Protein AF-X1D6R2-F1 (afdb_monomer)

InterPro domains:
  IPR008136 CinA, C-terminal [PF02464] (2-67)
  IPR036653 CinA-like, C-terminal [G3DSA:3.90.950.20] (1-72)
  IPR036653 CinA-like, C-terminal [SSF142433] (2-69)

Radius of gyration: 13.78 Å; Cα contacts (8 Å, |Δi|>4): 109; chains: 1; bounding box: 35×22×33 Å

Mean predicted aligned error: 3.45 Å

Secondary structure (DSSP, 8-state):
--S--S-EEEEEE--SSSS--SSS-TTEEEEEEEETTEEEEEEEE--S-HHHHHHHHHHHHHHHHHHHHHHTT-

Sequence (74 aa):
KRLGAVWGISVTGIAGPSGGSDAKPVGLVYCGLSGPGGTRLTRHVFPGARRSVRRRSALTALNDLRLALTHANG

Foldseek 3Di:
DPPPDQKDKDKDAALDPDDADPVHHHQWMWMWIAHPVGIDIDITRDDDHSVRSVVCRVVVNVVVVVVVVVVVVD

Solvent-accessible surface area (backbone atoms only — not comparable to full-atom values): 4341 Å² total; per-residue (Å²): 134,93,78,84,64,72,64,48,77,47,77,53,66,31,40,39,94,62,87,47,44,95,93,48,40,55,18,30,33,40,34,39,43,37,40,93,94,44,74,50,78,46,80,48,73,40,75,71,55,37,70,50,20,51,50,52,53,52,52,48,48,53,45,54,50,50,52,51,58,64,60,71,76,108

Structure (mmCIF, N/CA/C/O backbone):
data_AF-X1D6R2-F1
#
_entry.id   AF-X1D6R2-F1
#
loop_
_atom_site.group_PDB
_atom_site.id
_atom_site.type_symbol
_atom_site.label_atom_id
_atom_site.label_alt_id
_atom_site.label_comp_id
_atom_site.label_asym_id
_atom_site.label_entity_id
_atom_site.label_seq_id
_atom_site.pdbx_PDB_ins_code
_atom_site.Cartn_x
_atom_site.Cartn_y
_atom_site.Cartn_z
_atom_site.occupancy
_atom_site.B_iso_or_equiv
_atom_site.auth_seq_id
_atom_site.auth_comp_id
_atom_site.auth_asym_id
_atom_site.auth_atom_id
_atom_site.pdbx_PDB_model_num
ATOM 1 N N . LYS A 1 1 ? 2.891 8.599 18.601 1.00 67.25 1 LYS A N 1
ATOM 2 C CA . LYS A 1 1 ? 1.733 8.858 17.704 1.00 67.25 1 LYS A CA 1
ATOM 3 C C . LYS A 1 1 ? 1.561 10.374 17.571 1.00 67.25 1 LYS A C 1
ATOM 5 O O . LYS A 1 1 ? 1.427 11.004 18.604 1.00 67.25 1 LYS A O 1
ATOM 10 N N . ARG A 1 2 ? 1.641 10.964 16.362 1.00 83.75 2 ARG A N 1
ATOM 11 C CA . ARG A 1 2 ? 1.599 12.438 16.157 1.00 83.75 2 ARG A CA 1
ATOM 12 C C . ARG A 1 2 ? 0.220 12.998 15.774 1.00 83.75 2 ARG A C 1
ATOM 14 O O . ARG A 1 2 ? -0.013 14.178 15.969 1.00 83.75 2 ARG A O 1
ATOM 21 N N . LEU A 1 3 ? -0.670 12.164 15.229 1.00 91.38 3 LEU A N 1
ATOM 22 C CA . LEU A 1 3 ? -1.937 12.596 14.614 1.00 91.38 3 LEU A CA 1
ATOM 23 C C . LEU A 1 3 ? -3.188 12.266 15.450 1.00 91.38 3 LEU A C 1
ATOM 25 O O . LEU A 1 3 ? -4.294 12.406 14.950 1.00 91.38 3 LEU A O 1
ATOM 29 N N . GLY A 1 4 ? -3.043 11.723 16.665 1.00 91.00 4 GLY A N 1
ATOM 30 C CA . GLY A 1 4 ? -4.185 11.257 17.474 1.00 91.00 4 GLY A CA 1
ATOM 31 C C . GLY A 1 4 ? -4.989 10.085 16.877 1.00 91.00 4 GLY A C 1
ATOM 32 O O . GLY A 1 4 ? -5.916 9.598 17.511 1.00 91.00 4 GLY A O 1
ATOM 33 N N . ALA A 1 5 ? -4.630 9.600 15.685 1.00 94.81 5 ALA A N 1
ATOM 34 C CA . ALA A 1 5 ? -5.343 8.527 15.005 1.00 94.81 5 ALA A CA 1
ATOM 35 C C . ALA A 1 5 ? -5.202 7.173 15.725 1.00 94.81 5 ALA A C 1
ATOM 37 O O . ALA A 1 5 ? -4.116 6.794 16.183 1.00 94.81 5 ALA A O 1
ATOM 38 N N . VAL A 1 6 ? -6.310 6.426 15.773 1.00 94.75 6 VAL A N 1
ATOM 39 C CA . VAL A 1 6 ? -6.364 5.054 16.307 1.00 94.75 6 VAL A CA 1
ATOM 40 C C . VAL A 1 6 ? -5.627 4.089 15.382 1.00 94.75 6 VAL A C 1
ATOM 42 O O . VAL A 1 6 ? -4.838 3.269 15.852 1.00 94.75 6 VAL A O 1
ATOM 45 N N . TRP A 1 7 ? -5.849 4.242 14.076 1.00 96.50 7 TRP A N 1
ATOM 46 C CA . TRP A 1 7 ? -5.254 3.427 13.026 1.00 96.50 7 TRP A CA 1
ATOM 47 C C . TRP A 1 7 ? -4.211 4.216 12.236 1.00 96.50 7 TRP A C 1
ATOM 49 O O . TRP A 1 7 ? -4.385 5.404 11.965 1.00 96.50 7 TRP A O 1
ATOM 59 N N . GLY A 1 8 ? -3.137 3.543 11.836 1.00 97.38 8 GLY A N 1
ATOM 60 C CA . GLY A 1 8 ? -2.118 4.084 10.943 1.00 97.38 8 GLY A CA 1
ATOM 61 C C . GLY A 1 8 ? -1.723 3.066 9.884 1.00 97.38 8 GLY A C 1
ATOM 62 O O . GLY A 1 8 ? -1.501 1.902 10.205 1.00 97.38 8 GLY A O 1
ATOM 63 N N . ILE A 1 9 ? -1.606 3.515 8.635 1.00 97.81 9 ILE A N 1
ATOM 64 C CA . ILE A 1 9 ? -1.094 2.716 7.518 1.00 97.81 9 ILE A CA 1
ATOM 65 C C . ILE A 1 9 ? 0.197 3.327 6.977 1.00 97.81 9 ILE A C 1
ATOM 67 O O . ILE A 1 9 ? 0.353 4.548 6.944 1.00 97.81 9 ILE A O 1
ATOM 71 N N . SER A 1 10 ? 1.122 2.483 6.533 1.00 98.12 10 SER A N 1
ATOM 72 C CA . SER A 1 10 ? 2.339 2.902 5.842 1.00 98.12 10 SER A CA 1
ATOM 73 C C . SER A 1 10 ? 2.632 1.983 4.666 1.00 98.12 10 SER A C 1
ATOM 75 O O . SER A 1 10 ? 2.299 0.799 4.677 1.00 98.12 10 SER A O 1
ATOM 77 N N . VAL A 1 11 ? 3.252 2.541 3.630 1.00 98.44 11 VAL A N 1
ATOM 78 C CA . VAL A 1 11 ? 3.682 1.801 2.445 1.00 98.44 11 VAL A CA 1
ATOM 79 C C . VAL A 1 11 ? 5.075 2.282 2.075 1.00 98.44 11 VAL A C 1
ATOM 81 O O . VAL A 1 11 ? 5.298 3.481 1.920 1.00 98.44 11 VAL A O 1
ATOM 84 N N . THR A 1 12 ? 6.007 1.351 1.905 1.00 98.19 12 THR A N 1
ATOM 85 C CA . THR A 1 12 ? 7.344 1.628 1.370 1.00 98.19 12 THR A CA 1
ATOM 86 C C . THR A 1 12 ? 7.753 0.527 0.408 1.00 98.19 12 THR A C 1
ATOM 88 O O . THR A 1 12 ? 7.399 -0.633 0.603 1.00 98.19 12 THR A O 1
ATOM 91 N N . GLY A 1 13 ? 8.462 0.863 -0.663 1.00 97.56 13 GLY A N 1
ATOM 92 C CA . GLY A 1 13 ? 8.846 -0.131 -1.654 1.00 97.56 13 GLY A CA 1
ATOM 93 C C . GLY A 1 13 ? 9.449 0.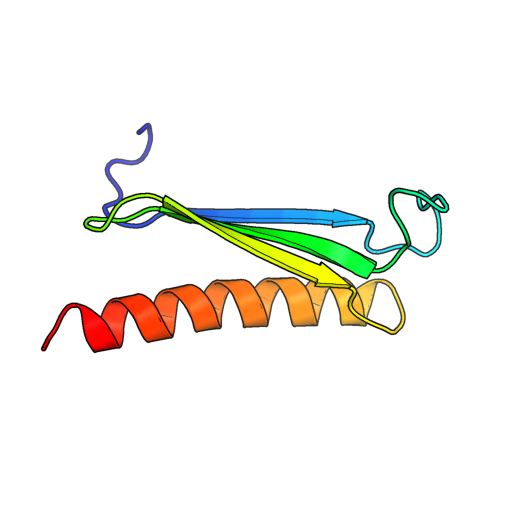445 -2.922 1.00 97.56 13 GLY A C 1
ATOM 94 O O . GLY A 1 13 ? 9.553 1.659 -3.099 1.00 97.56 13 GLY A O 1
ATOM 95 N N . ILE A 1 14 ? 9.821 -0.458 -3.824 1.00 98.62 14 ILE A N 1
ATOM 96 C CA . ILE A 1 14 ? 10.497 -0.158 -5.085 1.00 98.62 14 ILE A CA 1
ATOM 97 C C . ILE A 1 14 ? 9.495 -0.367 -6.214 1.00 98.62 14 ILE A C 1
ATOM 99 O O . ILE A 1 14 ? 9.296 -1.477 -6.696 1.00 98.62 14 ILE A O 1
ATOM 103 N N . ALA A 1 15 ? 8.847 0.707 -6.665 1.00 98.06 15 ALA A N 1
ATOM 104 C CA . ALA A 1 15 ? 7.866 0.600 -7.745 1.00 98.06 15 ALA A CA 1
ATOM 105 C C . ALA A 1 15 ? 8.494 0.356 -9.133 1.00 98.06 15 ALA A C 1
ATOM 107 O O . ALA A 1 15 ? 7.781 -0.011 -10.060 1.00 98.06 15 ALA A O 1
ATOM 108 N N . GLY A 1 16 ? 9.804 0.565 -9.299 1.00 97.12 16 GLY A N 1
ATOM 109 C CA . GLY A 1 16 ? 10.483 0.469 -10.593 1.00 97.12 16 GLY A CA 1
ATOM 110 C C . GLY A 1 16 ? 10.341 1.727 -11.464 1.00 97.12 16 GLY A C 1
ATOM 111 O O . GLY A 1 16 ? 9.796 2.738 -11.006 1.00 97.12 16 GLY A O 1
ATOM 112 N N . PRO A 1 17 ? 10.813 1.696 -12.724 1.00 96.06 17 PRO A N 1
ATOM 113 C CA . PRO A 1 17 ? 11.414 0.531 -13.382 1.00 96.06 17 PRO A CA 1
ATOM 114 C C . PRO A 1 17 ? 12.824 0.189 -12.872 1.00 96.06 17 PRO A C 1
ATOM 116 O O . PRO A 1 17 ? 13.259 -0.941 -13.035 1.00 96.06 17 PRO A O 1
ATOM 119 N N . SER A 1 18 ? 13.511 1.126 -12.216 1.00 96.06 18 SER A N 1
ATOM 120 C CA . SER A 1 18 ? 14.847 0.944 -11.636 1.00 96.06 18 SER A CA 1
ATOM 121 C C . SER A 1 18 ? 14.820 0.943 -10.098 1.00 96.06 18 SER A C 1
ATOM 123 O O . SER A 1 18 ? 13.762 1.089 -9.477 1.00 96.06 18 SER A O 1
ATOM 125 N N . GLY A 1 19 ? 15.995 0.774 -9.482 1.00 94.56 19 GLY A N 1
ATOM 126 C CA . GLY A 1 19 ? 16.184 0.810 -8.026 1.00 94.56 19 GLY A CA 1
ATOM 127 C C . GLY A 1 19 ? 16.019 -0.538 -7.324 1.00 94.56 19 GLY A C 1
ATOM 128 O O . GLY A 1 19 ? 16.053 -0.579 -6.098 1.00 94.56 19 GLY A O 1
ATOM 129 N N . GLY A 1 20 ? 15.828 -1.619 -8.086 1.00 95.25 20 GLY A N 1
ATOM 130 C CA . GLY A 1 20 ? 15.829 -2.981 -7.563 1.00 95.25 20 GLY A CA 1
ATOM 131 C C . GLY A 1 20 ? 17.223 -3.610 -7.534 1.00 95.25 20 GLY A C 1
ATOM 132 O O . GLY A 1 20 ? 18.127 -3.176 -8.241 1.00 95.25 20 GLY A O 1
ATOM 133 N N . SER A 1 21 ? 17.358 -4.660 -6.733 1.00 97.12 21 SER A N 1
ATOM 134 C CA . SER A 1 21 ? 18.495 -5.583 -6.695 1.00 97.12 21 SER A CA 1
ATOM 135 C C . SER A 1 21 ? 18.003 -7.008 -6.435 1.00 97.12 21 SER A C 1
ATOM 137 O O . SER A 1 21 ? 16.829 -7.195 -6.109 1.00 97.12 21 SER A O 1
ATOM 139 N N . ASP A 1 22 ? 18.890 -8.002 -6.493 1.00 95.44 22 ASP A N 1
ATOM 140 C CA . ASP A 1 22 ? 18.540 -9.401 -6.196 1.00 95.44 22 ASP A CA 1
ATOM 141 C C . ASP A 1 22 ? 17.926 -9.560 -4.796 1.00 95.44 22 ASP A C 1
ATOM 143 O O . ASP A 1 22 ? 16.934 -10.260 -4.605 1.00 95.44 22 ASP A O 1
ATOM 147 N N . ALA A 1 23 ? 18.455 -8.826 -3.813 1.00 97.06 23 ALA A N 1
ATOM 148 C CA . ALA A 1 23 ? 17.924 -8.822 -2.451 1.00 97.06 23 ALA A CA 1
ATOM 149 C C . ALA A 1 23 ? 16.623 -8.005 -2.305 1.00 97.06 23 ALA A C 1
ATOM 151 O O . ALA A 1 23 ? 15.805 -8.272 -1.419 1.00 97.06 23 ALA A O 1
ATOM 152 N N . LYS A 1 24 ? 16.430 -6.974 -3.137 1.00 97.19 24 LYS A N 1
ATOM 153 C CA . LYS A 1 24 ? 15.292 -6.045 -3.074 1.00 97.19 24 LYS A CA 1
ATOM 154 C C . LYS A 1 24 ? 14.744 -5.788 -4.480 1.00 97.19 24 LYS A C 1
ATOM 156 O O . LYS A 1 24 ? 15.027 -4.737 -5.052 1.00 97.19 24 LYS A O 1
ATOM 161 N N . PRO A 1 25 ? 13.978 -6.723 -5.060 1.00 98.19 25 PRO A N 1
ATOM 162 C CA . PRO A 1 25 ? 13.570 -6.620 -6.456 1.00 98.19 25 PRO A CA 1
ATOM 163 C C . P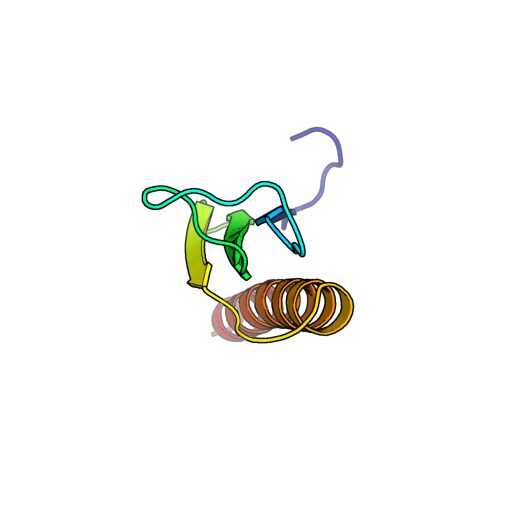RO A 1 25 ? 12.590 -5.465 -6.693 1.00 98.19 25 PRO A C 1
ATOM 165 O O . PRO A 1 25 ? 11.879 -5.021 -5.786 1.00 98.19 25 PRO A O 1
ATOM 168 N N . VAL A 1 26 ? 12.499 -5.010 -7.947 1.00 98.50 26 VAL A N 1
ATOM 169 C CA . VAL A 1 26 ? 11.392 -4.148 -8.387 1.00 98.50 26 VAL A CA 1
ATOM 170 C C . VAL A 1 26 ? 10.065 -4.856 -8.102 1.00 98.50 26 VAL A C 1
ATOM 172 O O . VAL A 1 26 ? 9.924 -6.055 -8.322 1.00 98.50 26 VAL A O 1
ATOM 175 N N . GLY A 1 27 ? 9.097 -4.110 -7.578 1.00 98.50 27 GLY A N 1
ATOM 176 C CA . GLY A 1 27 ? 7.822 -4.638 -7.107 1.00 98.50 27 GLY A CA 1
ATOM 177 C C . GLY A 1 27 ? 7.802 -4.957 -5.613 1.00 98.50 27 GLY A C 1
ATOM 178 O O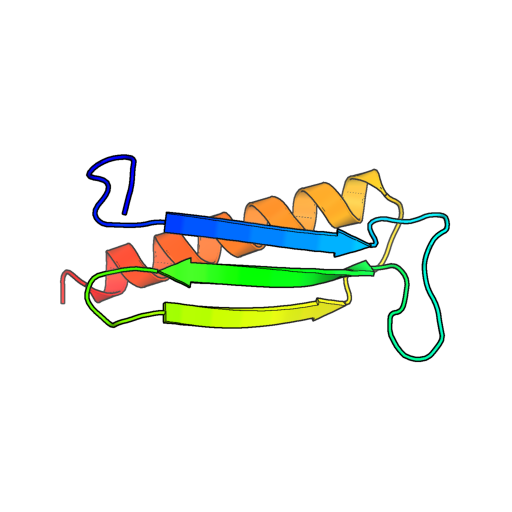 . GLY A 1 27 ? 6.709 -5.120 -5.070 1.00 98.50 27 GLY A O 1
ATOM 179 N N . LEU A 1 28 ? 8.960 -5.010 -4.934 1.00 98.75 28 LEU A N 1
ATOM 180 C CA . LEU A 1 28 ? 9.030 -5.231 -3.488 1.00 98.75 28 LEU A CA 1
ATOM 181 C C . LEU A 1 28 ? 8.372 -4.076 -2.732 1.00 98.75 28 LEU A C 1
ATOM 183 O 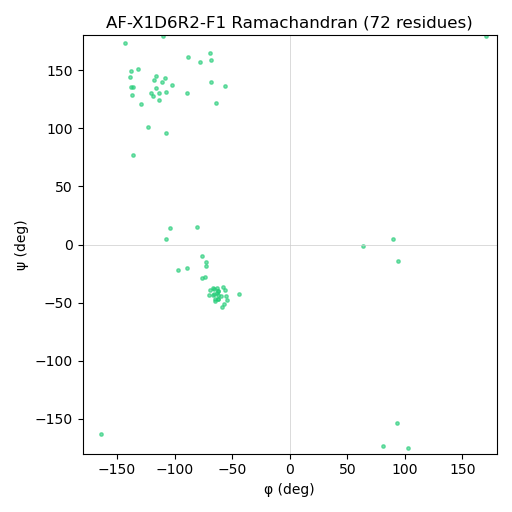O . LEU A 1 28 ? 8.794 -2.925 -2.850 1.00 98.75 28 LEU A O 1
ATOM 187 N N . VAL A 1 29 ? 7.367 -4.395 -1.923 1.00 98.75 29 VAL A N 1
ATOM 188 C CA . VAL A 1 29 ? 6.606 -3.443 -1.116 1.00 98.75 29 VAL A CA 1
ATOM 189 C C . VAL A 1 29 ? 6.360 -4.026 0.269 1.00 98.75 29 VAL A C 1
ATOM 191 O O . VAL A 1 29 ? 5.956 -5.179 0.408 1.00 98.75 29 VAL A O 1
ATOM 194 N N . TYR A 1 30 ? 6.562 -3.201 1.287 1.00 98.69 30 TYR A N 1
ATOM 195 C CA . TYR A 1 30 ? 6.153 -3.456 2.657 1.00 98.69 30 TYR A CA 1
ATOM 196 C C . TYR A 1 30 ? 4.972 -2.556 3.012 1.00 98.69 30 TYR A C 1
ATOM 198 O O . TYR A 1 30 ? 5.030 -1.341 2.794 1.00 98.69 30 TYR A O 1
ATOM 206 N N . CYS A 1 31 ? 3.925 -3.150 3.576 1.00 98.69 31 CYS A N 1
ATOM 207 C CA . CYS A 1 31 ? 2.765 -2.441 4.103 1.00 98.69 31 CYS A CA 1
ATOM 208 C C . CYS A 1 31 ? 2.722 -2.613 5.624 1.00 98.69 31 CYS A C 1
ATOM 210 O O . CYS A 1 31 ? 2.743 -3.738 6.124 1.00 98.69 31 CYS A O 1
ATOM 212 N N . GLY A 1 32 ? 2.687 -1.502 6.354 1.00 98.38 32 GLY A N 1
ATOM 213 C CA . GLY A 1 32 ? 2.497 -1.479 7.800 1.00 98.38 32 GLY A CA 1
ATOM 214 C C . GLY A 1 32 ? 1.067 -1.089 8.152 1.00 98.38 32 GLY A C 1
ATOM 215 O O . GLY A 1 32 ? 0.529 -0.146 7.574 1.00 98.38 32 GLY A O 1
ATOM 216 N N . LEU A 1 33 ? 0.473 -1.780 9.121 1.00 98.12 33 LEU A N 1
ATOM 217 C CA . LEU A 1 33 ? -0.808 -1.429 9.728 1.00 98.12 33 LEU A CA 1
ATOM 218 C C . LEU A 1 33 ? -0.640 -1.428 11.246 1.00 98.12 33 LEU A C 1
ATOM 220 O O . LEU A 1 33 ? -0.277 -2.445 11.828 1.00 98.12 33 LEU A O 1
ATOM 224 N N . SER A 1 34 ? -0.900 -0.292 11.883 1.00 97.25 34 SER A N 1
ATOM 225 C CA . SER A 1 34 ? -0.849 -0.121 13.334 1.00 97.25 34 SER A CA 1
ATOM 226 C C . SER A 1 34 ? -2.236 0.222 13.862 1.00 97.25 34 SER A C 1
ATOM 228 O O . SER A 1 34 ? -2.916 1.072 13.286 1.00 97.25 34 SER A O 1
ATOM 230 N N . GLY A 1 35 ? -2.650 -0.427 14.946 1.00 95.62 35 GLY A N 1
ATOM 231 C CA . GLY A 1 35 ? -3.958 -0.239 15.566 1.00 95.62 35 GLY A CA 1
ATOM 232 C C . GLY A 1 35 ? -4.027 -0.792 16.992 1.00 95.62 35 GLY A C 1
ATOM 233 O O . GLY A 1 35 ? -2.985 -1.033 17.606 1.00 95.62 35 GLY A O 1
ATOM 234 N N . PRO A 1 36 ? -5.240 -0.995 17.536 1.00 93.62 36 PRO A N 1
ATOM 235 C CA . PRO A 1 36 ? -5.443 -1.501 18.896 1.00 93.62 36 PRO A CA 1
ATOM 236 C C . PRO A 1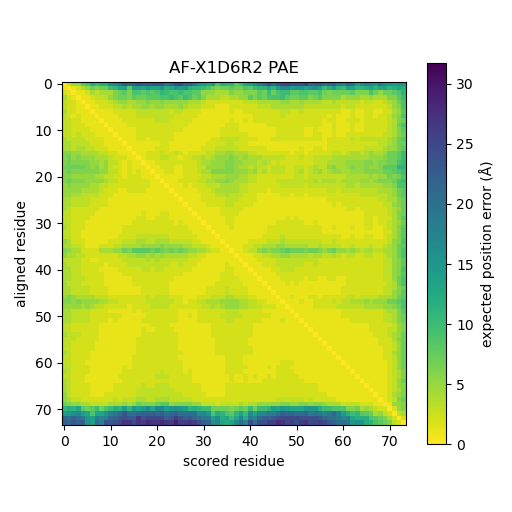 36 ? -4.796 -2.869 19.155 1.00 93.62 36 PRO A C 1
ATOM 238 O O . PRO A 1 36 ? -4.228 -3.080 20.219 1.00 93.62 36 PRO A O 1
ATOM 241 N N . GLY A 1 37 ? -4.802 -3.767 18.164 1.00 88.12 37 GLY A N 1
ATOM 242 C CA . GLY A 1 37 ? -4.177 -5.096 18.246 1.00 88.12 37 GLY A CA 1
ATOM 243 C C . GLY A 1 37 ? -2.659 -5.114 18.018 1.00 88.12 37 GLY A C 1
ATOM 244 O O . GLY A 1 37 ? -2.097 -6.168 17.736 1.00 88.12 37 GLY A O 1
ATOM 245 N N . GLY A 1 38 ? -1.992 -3.958 18.073 1.00 93.94 38 GLY A N 1
ATOM 246 C CA . GLY A 1 38 ? -0.566 -3.824 17.789 1.00 93.94 38 GLY A CA 1
ATOM 247 C C . GLY A 1 38 ? -0.272 -3.451 16.336 1.00 93.94 38 GLY A C 1
ATOM 248 O O . GLY A 1 38 ? -1.063 -2.781 15.669 1.00 93.94 38 GLY A O 1
ATOM 249 N N . THR A 1 39 ? 0.916 -3.826 15.856 1.00 96.56 39 THR A N 1
ATOM 250 C CA . THR A 1 39 ? 1.393 -3.477 14.509 1.00 96.56 39 THR A CA 1
ATOM 251 C C . THR A 1 39 ? 1.682 -4.730 13.695 1.00 96.56 39 THR A C 1
ATOM 253 O O . THR A 1 39 ? 2.410 -5.611 14.142 1.00 96.56 39 THR A O 1
ATOM 256 N N . ARG A 1 40 ? 1.148 -4.778 12.473 1.00 96.56 40 ARG A N 1
ATOM 257 C CA . ARG A 1 40 ? 1.387 -5.828 11.483 1.00 96.56 40 ARG A CA 1
ATOM 258 C C . ARG A 1 40 ? 2.197 -5.274 10.316 1.00 96.56 40 ARG A C 1
ATOM 260 O O . ARG A 1 40 ? 1.934 -4.171 9.841 1.00 96.56 40 ARG A O 1
ATOM 267 N N . LEU A 1 41 ? 3.142 -6.074 9.830 1.00 98.06 41 LEU A N 1
ATOM 268 C CA . LEU A 1 41 ? 3.924 -5.807 8.626 1.00 98.06 41 LEU A CA 1
ATOM 269 C C . LEU A 1 41 ? 3.660 -6.916 7.604 1.00 98.06 41 LEU A C 1
ATOM 271 O O . LEU A 1 41 ? 3.789 -8.095 7.929 1.00 98.06 41 LEU A O 1
ATOM 275 N N . THR A 1 42 ? 3.305 -6.557 6.373 1.00 97.81 42 THR A N 1
ATOM 276 C CA . THR A 1 42 ? 3.171 -7.505 5.258 1.00 97.81 42 THR A CA 1
ATOM 277 C C . THR A 1 42 ? 4.171 -7.170 4.156 1.00 97.81 42 THR A C 1
ATOM 279 O O . THR A 1 42 ? 4.459 -6.001 3.895 1.00 97.81 42 THR A O 1
ATOM 282 N N . ARG A 1 43 ? 4.744 -8.205 3.530 1.00 98.25 43 ARG A N 1
ATOM 283 C CA . ARG A 1 43 ? 5.718 -8.092 2.437 1.00 98.25 43 ARG A CA 1
ATOM 284 C C . ARG A 1 43 ? 5.106 -8.645 1.156 1.00 98.25 43 ARG A C 1
ATOM 286 O O . ARG A 1 43 ? 4.635 -9.776 1.145 1.00 98.25 43 ARG A O 1
ATOM 293 N N . HIS A 1 44 ? 5.201 -7.878 0.077 1.00 98.44 44 HIS A N 1
ATOM 294 C CA . HIS A 1 44 ? 4.664 -8.213 -1.241 1.00 98.44 44 HIS A CA 1
ATOM 295 C C . HIS A 1 44 ? 5.716 -7.992 -2.324 1.00 98.44 44 HIS A C 1
ATOM 297 O O . HIS A 1 44 ? 6.561 -7.110 -2.195 1.00 98.44 44 HIS A O 1
ATOM 303 N N . VAL A 1 45 ? 5.641 -8.760 -3.411 1.00 98.44 45 VAL A N 1
ATOM 304 C CA . VAL A 1 45 ? 6.364 -8.476 -4.659 1.00 98.44 45 VAL A CA 1
ATOM 305 C C . VAL A 1 45 ? 5.326 -8.393 -5.770 1.00 98.44 45 VAL A C 1
ATOM 307 O O . VAL A 1 45 ? 4.795 -9.407 -6.215 1.00 98.44 45 VAL A O 1
ATOM 310 N N . PHE A 1 46 ? 4.972 -7.173 -6.169 1.00 98.38 46 PHE A N 1
ATOM 311 C CA . PHE A 1 46 ? 3.933 -6.953 -7.170 1.00 98.38 46 PHE A CA 1
ATOM 312 C C . PHE A 1 46 ? 4.510 -6.947 -8.588 1.00 98.38 46 PHE A C 1
ATOM 314 O O . PHE A 1 46 ? 5.439 -6.183 -8.853 1.00 98.38 46 PHE A O 1
ATOM 321 N N . PRO A 1 47 ? 3.926 -7.709 -9.529 1.00 96.94 47 PRO A N 1
ATOM 322 C CA . PRO A 1 47 ? 4.347 -7.667 -10.919 1.00 96.94 47 PRO A CA 1
ATOM 323 C C . PRO A 1 47 ? 3.801 -6.430 -11.647 1.00 96.94 47 PRO A C 1
ATOM 325 O O . PRO A 1 47 ? 2.745 -5.875 -11.307 1.00 96.94 47 PRO A O 1
ATOM 328 N N . GLY A 1 48 ? 4.488 -6.062 -12.728 1.00 96.19 48 GLY A N 1
ATOM 329 C CA . GLY A 1 48 ? 4.065 -5.042 -13.685 1.00 96.19 48 GLY A CA 1
ATOM 330 C C . GLY A 1 48 ? 4.780 -3.698 -13.538 1.00 96.19 48 GLY A C 1
ATOM 331 O O . GLY A 1 48 ? 5.704 -3.530 -12.749 1.00 96.19 48 GLY A O 1
ATOM 332 N N . ALA A 1 49 ? 4.343 -2.723 -14.335 1.00 97.81 49 ALA A N 1
ATOM 333 C CA . ALA A 1 49 ? 4.959 -1.400 -14.391 1.00 97.81 49 ALA A CA 1
ATOM 334 C C . ALA A 1 49 ? 4.732 -0.570 -13.112 1.00 97.81 49 ALA A C 1
ATOM 336 O O . ALA A 1 49 ? 3.801 -0.814 -12.339 1.00 97.81 49 ALA A O 1
ATOM 337 N N . ARG A 1 50 ? 5.516 0.508 -12.957 1.00 98.38 50 ARG A N 1
ATOM 338 C CA . ARG A 1 50 ? 5.491 1.438 -11.809 1.00 98.38 50 ARG A CA 1
ATOM 339 C C . ARG A 1 50 ? 4.089 1.853 -11.360 1.00 98.38 50 ARG A C 1
ATOM 341 O O . ARG A 1 50 ? 3.807 1.891 -10.163 1.00 98.38 50 ARG A O 1
ATOM 348 N N . ARG A 1 51 ? 3.191 2.154 -12.305 1.00 98.44 51 ARG A N 1
ATOM 349 C CA . ARG A 1 51 ? 1.799 2.538 -12.007 1.00 98.44 51 ARG A CA 1
ATOM 350 C C . ARG A 1 51 ? 1.005 1.387 -11.379 1.00 98.44 51 ARG A C 1
ATOM 352 O O . ARG A 1 51 ? 0.275 1.609 -10.415 1.00 98.44 51 ARG A O 1
ATOM 359 N N . SER A 1 52 ? 1.169 0.175 -11.901 1.00 98.31 52 SER A N 1
ATOM 360 C CA . SER A 1 52 ? 0.506 -1.034 -11.405 1.00 98.31 52 SER A CA 1
ATOM 361 C C . SER A 1 52 ? 0.991 -1.404 -10.009 1.00 98.31 52 SER A C 1
ATOM 363 O O . SER A 1 52 ? 0.155 -1.680 -9.151 1.00 98.31 52 SER A O 1
ATOM 365 N N . VAL A 1 53 ? 2.305 -1.331 -9.756 1.00 98.62 53 VAL A N 1
ATOM 366 C CA . VAL A 1 53 ? 2.873 -1.570 -8.419 1.00 98.62 53 VAL A CA 1
ATOM 367 C C . VAL A 1 53 ? 2.272 -0.591 -7.415 1.00 98.62 53 VAL A C 1
ATOM 369 O O . VAL A 1 53 ? 1.640 -1.031 -6.463 1.00 98.62 53 VAL A O 1
ATOM 372 N N . ARG A 1 54 ? 2.331 0.726 -7.677 1.00 98.56 54 ARG A N 1
ATOM 373 C CA . ARG A 1 54 ? 1.746 1.748 -6.783 1.00 98.56 54 ARG A CA 1
ATOM 374 C C . ARG A 1 54 ? 0.262 1.507 -6.495 1.00 98.56 54 ARG A C 1
ATOM 376 O O . ARG A 1 54 ? -0.162 1.622 -5.347 1.00 98.56 54 ARG A O 1
ATOM 383 N N . ARG A 1 55 ? -0.528 1.170 -7.524 1.00 98.69 55 ARG A N 1
ATOM 384 C CA . ARG A 1 55 ? -1.965 0.900 -7.368 1.00 98.69 55 ARG A CA 1
ATOM 385 C C . ARG A 1 55 ? -2.212 -0.336 -6.503 1.00 98.69 55 ARG A C 1
ATOM 387 O O . ARG A 1 55 ? -3.035 -0.272 -5.596 1.00 98.69 55 ARG A O 1
ATOM 394 N N . ARG A 1 56 ? -1.502 -1.441 -6.755 1.00 98.69 56 ARG A N 1
ATOM 395 C CA . ARG A 1 56 ? -1.624 -2.673 -5.958 1.00 98.69 56 ARG A CA 1
ATOM 396 C C . ARG A 1 56 ? -1.191 -2.447 -4.510 1.00 98.69 56 ARG A C 1
ATOM 398 O O . ARG A 1 56 ? -1.907 -2.885 -3.616 1.00 98.69 56 ARG A O 1
ATOM 405 N N . SER A 1 57 ? -0.109 -1.704 -4.268 1.00 98.62 57 SER A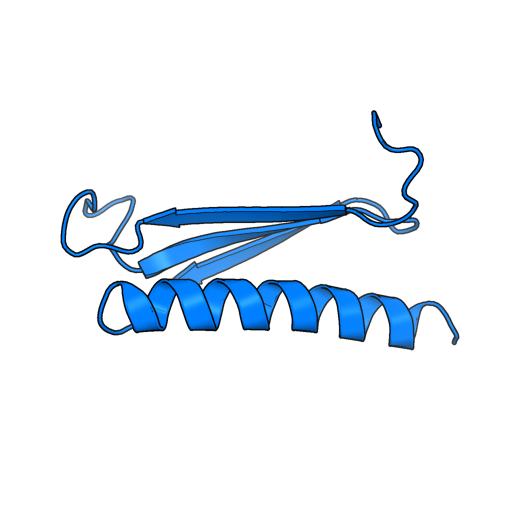 N 1
ATOM 406 C CA . SER A 1 57 ? 0.336 -1.339 -2.916 1.00 98.62 57 SER A CA 1
ATOM 407 C C . SER A 1 57 ? -0.744 -0.593 -2.135 1.00 98.62 57 SER A C 1
ATOM 409 O O . SER A 1 57 ? -1.079 -0.991 -1.023 1.00 98.62 57 SER A O 1
ATOM 411 N N . ALA A 1 58 ? -1.317 0.459 -2.732 1.00 98.56 58 ALA A N 1
ATOM 412 C CA . ALA A 1 58 ? -2.344 1.269 -2.084 1.00 98.56 58 ALA A CA 1
ATOM 413 C C . ALA A 1 58 ? -3.604 0.448 -1.775 1.00 98.56 58 ALA A C 1
ATOM 415 O O . ALA A 1 58 ? -4.096 0.476 -0.651 1.00 98.56 58 ALA A O 1
ATOM 416 N N . LEU A 1 59 ? -4.092 -0.329 -2.749 1.00 98.69 59 LEU A N 1
ATOM 417 C CA . LEU A 1 59 ? -5.271 -1.179 -2.559 1.00 98.69 59 LEU A CA 1
ATOM 418 C C . LEU A 1 59 ? -5.039 -2.263 -1.504 1.00 98.69 59 LEU A C 1
ATOM 420 O O . LEU A 1 59 ? -5.940 -2.544 -0.723 1.00 98.69 59 LEU A O 1
ATOM 424 N N . THR A 1 60 ? -3.837 -2.838 -1.452 1.00 98.56 60 THR A N 1
ATOM 425 C CA . THR A 1 60 ? -3.488 -3.855 -0.452 1.00 98.56 60 THR A CA 1
ATOM 426 C C . THR A 1 60 ? -3.498 -3.258 0.953 1.00 98.56 60 THR A C 1
ATOM 428 O O . THR A 1 60 ? -4.167 -3.795 1.825 1.00 98.56 60 THR A O 1
ATOM 431 N N . ALA A 1 61 ? -2.850 -2.106 1.163 1.00 98.44 61 ALA A N 1
ATOM 432 C CA . ALA 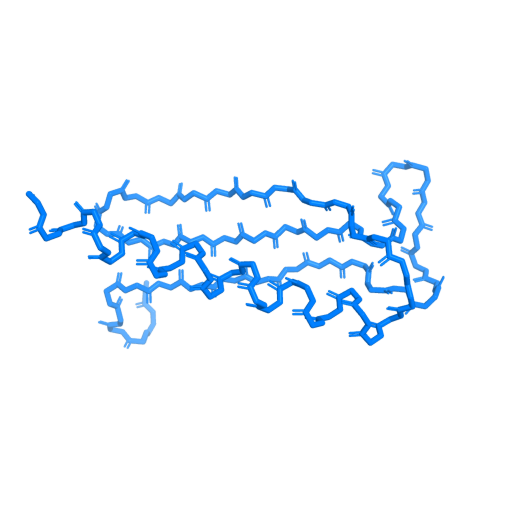A 1 61 ? -2.842 -1.441 2.468 1.00 98.44 61 ALA A CA 1
ATOM 433 C C . ALA A 1 61 ? -4.250 -1.011 2.924 1.00 98.44 61 ALA A C 1
ATOM 435 O O . ALA A 1 61 ? -4.605 -1.173 4.091 1.00 98.44 61 ALA A O 1
ATOM 436 N N . LEU A 1 62 ? -5.076 -0.503 2.001 1.00 98.44 62 LEU A N 1
ATOM 437 C CA . LEU A 1 62 ? -6.473 -0.162 2.291 1.00 98.44 62 LEU A CA 1
ATOM 438 C C . LEU A 1 62 ? -7.314 -1.405 2.604 1.00 98.44 62 LEU A C 1
ATOM 440 O O . LEU A 1 62 ? -8.170 -1.358 3.484 1.00 98.44 62 LEU A O 1
ATOM 444 N N . ASN A 1 63 ? -7.069 -2.523 1.918 1.00 98.12 63 ASN A N 1
ATOM 445 C CA . ASN A 1 63 ? -7.754 -3.778 2.199 1.00 98.12 63 ASN A CA 1
ATOM 446 C C . ASN A 1 63 ? -7.339 -4.374 3.553 1.00 98.12 63 ASN A C 1
ATOM 448 O O . ASN A 1 63 ? -8.205 -4.866 4.271 1.00 98.12 63 ASN A O 1
ATOM 452 N N . ASP A 1 64 ? -6.060 -4.288 3.926 1.00 97.19 64 ASP A N 1
ATOM 453 C CA . ASP A 1 64 ? -5.581 -4.713 5.247 1.00 97.19 64 ASP A CA 1
ATOM 454 C C . ASP A 1 64 ? -6.288 -3.922 6.361 1.00 97.19 64 ASP A C 1
ATOM 456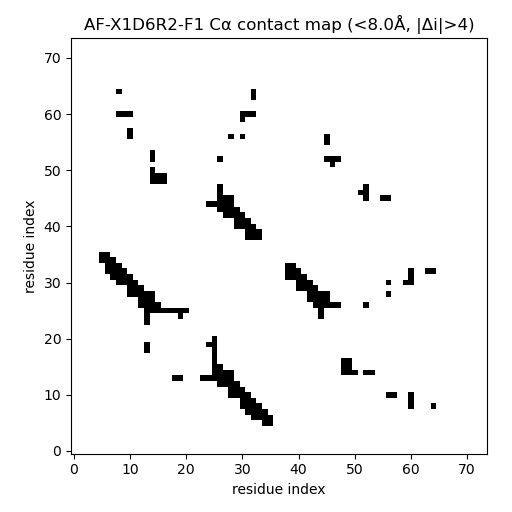 O O . ASP A 1 64 ? -6.775 -4.511 7.327 1.00 97.19 64 ASP A O 1
ATOM 460 N N . LEU A 1 65 ? -6.428 -2.600 6.194 1.00 97.31 65 LEU A N 1
ATOM 461 C CA . LEU A 1 65 ? -7.202 -1.763 7.115 1.00 97.31 65 LEU A CA 1
ATOM 462 C C . LEU A 1 65 ? -8.685 -2.160 7.141 1.00 97.31 65 LEU A C 1
ATOM 464 O O . LEU A 1 65 ? -9.251 -2.316 8.219 1.00 97.31 65 LEU A O 1
ATOM 468 N N . ARG A 1 66 ? -9.314 -2.353 5.973 1.00 97.50 66 ARG A N 1
ATOM 469 C CA . ARG A 1 66 ? -10.719 -2.779 5.871 1.00 97.50 66 ARG A CA 1
ATOM 470 C C . ARG A 1 66 ? -10.965 -4.062 6.664 1.00 97.50 66 ARG A C 1
ATOM 472 O O . ARG A 1 66 ? -11.912 -4.112 7.438 1.00 97.50 66 ARG A O 1
ATOM 479 N N . LEU A 1 67 ? -10.108 -5.069 6.487 1.00 95.62 67 LEU A N 1
ATOM 480 C CA . LEU A 1 67 ? -10.212 -6.348 7.190 1.00 95.62 67 LEU A CA 1
ATOM 481 C C . LEU A 1 67 ? -10.060 -6.182 8.706 1.00 95.62 67 LEU A C 1
ATOM 483 O O . LEU A 1 67 ? -10.844 -6.747 9.467 1.00 95.62 67 LEU A O 1
ATOM 487 N N . ALA A 1 68 ? -9.094 -5.372 9.146 1.00 94.62 68 ALA A N 1
ATOM 488 C CA . ALA A 1 68 ? -8.894 -5.100 10.565 1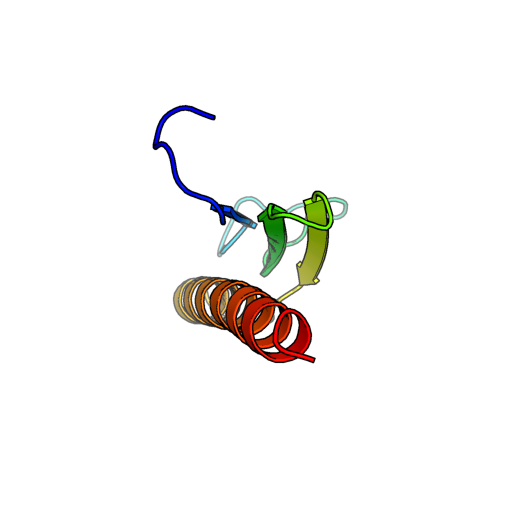.00 94.62 68 ALA A CA 1
ATOM 489 C C . ALA A 1 68 ? -10.105 -4.399 11.201 1.00 94.62 68 ALA A C 1
ATOM 491 O O . ALA A 1 68 ? -10.510 -4.767 12.299 1.00 94.62 68 ALA A O 1
ATOM 492 N N . LEU A 1 69 ? -10.725 -3.448 10.496 1.00 94.94 69 LEU A N 1
ATOM 493 C CA . LEU A 1 69 ? -11.942 -2.774 10.956 1.00 94.94 69 LEU A CA 1
ATOM 494 C C . LEU A 1 69 ? -13.138 -3.726 11.034 1.00 94.94 69 LEU A C 1
ATOM 496 O O . LEU A 1 69 ? -13.923 -3.638 11.970 1.00 94.94 69 LEU A O 1
ATOM 500 N N . THR A 1 70 ? -13.278 -4.650 10.081 1.00 93.44 70 THR A N 1
ATOM 501 C CA . THR A 1 70 ? -14.389 -5.612 10.094 1.00 93.44 70 THR A CA 1
ATOM 502 C C . THR A 1 70 ? -14.237 -6.694 11.157 1.00 93.44 70 THR A C 1
ATOM 504 O O . THR A 1 70 ? -15.242 -7.206 11.628 1.00 93.44 70 THR A O 1
ATOM 507 N N . HIS A 1 71 ? -13.008 -7.040 11.548 1.00 80.81 71 HIS A N 1
ATOM 508 C CA . HIS A 1 71 ? -12.760 -8.036 12.596 1.00 80.81 71 HIS A CA 1
ATOM 509 C C . HIS A 1 71 ? -12.710 -7.423 14.005 1.00 80.81 71 HIS A C 1
ATOM 511 O O . HIS A 1 71 ? -12.885 -8.144 14.975 1.00 80.81 71 HIS A O 1
ATOM 517 N N . ALA A 1 72 ? -12.484 -6.111 14.136 1.00 61.78 72 ALA A N 1
ATOM 518 C CA . ALA A 1 72 ? -12.505 -5.410 15.424 1.00 61.78 72 ALA A CA 1
ATOM 519 C C . ALA A 1 72 ? -13.925 -5.164 15.976 1.00 61.78 72 ALA A C 1
ATOM 521 O O . ALA A 1 72 ? -14.061 -4.733 17.116 1.00 61.78 72 ALA A O 1
ATOM 522 N N . ASN A 1 73 ? -14.956 -5.415 15.164 1.00 53.44 73 ASN A N 1
ATOM 523 C CA . ASN A 1 73 ? -16.368 -5.255 15.522 1.00 53.44 73 ASN A CA 1
ATOM 524 C C . ASN A 1 73 ? -17.068 -6.602 15.806 1.00 53.44 73 ASN A C 1
ATOM 526 O O . ASN A 1 73 ? -18.298 -6.650 15.791 1.00 53.44 73 ASN A O 1
ATOM 530 N N . GLY A 1 74 ? -16.300 -7.684 15.979 1.00 46.06 74 GLY A N 1
ATOM 531 C CA . GLY A 1 74 ? -16.790 -9.016 16.347 1.00 46.06 74 GLY A CA 1
ATOM 532 C C . GLY A 1 74 ? -16.523 -9.345 17.806 1.00 46.06 74 GLY A C 1
ATOM 533 O O . GLY A 1 74 ? -15.535 -8.804 18.352 1.00 46.06 74 GLY A O 1
#

Organism: NCBI:txid412755

Nearest PDB structures (foldseek):
  5v01-assembly1_B  TM=9.061E-01  e=5.367E-05  Klebsiella pneumoniae subsp. pneumoniae MGH 78578
  5kvk-assembly1_A-2  TM=9.060E-01  e=1.464E-04  Klebsiella pneumoniae 700603
  5vu3-assembly2_B  TM=9.180E-01  e=1.464E-04  Enterobacter cloacae subsp. cloacae ATCC 13047
  6l19-assembly1_B  TM=9.209E-01  e=2.574E-04  Enterobacter asburiae
  5kol-assembly2_D  TM=9.259E-01  e=1.159E-03  Escherichia coli O157:H7

pLDDT: mean 94.46, std 9.63, range [46.06, 98.75]